Protein AF-A0A3D0Z547-F1 (afdb_monomer_lite)

Foldseek 3Di:
DDPDDPDPDPDQPKDKDKDQFDPVCQVVVQVVCVVVVVQWHWDDDPPPRGIIMIIGGPVSVVVVVVVCVVCVVVGHD

Radius of gyration: 15.97 Å; chains: 1; bounding box: 28×43×48 Å

Sequence (77 aa):
MIAPSPAPFSSPCLRVLYLRIAPSRFFWLKNILEGYDNLAVLSRDTVTAHGTLLRYPAEREREVFSLLTSISATLIS

Secondary structure (DSSP, 8-state):
-PPPPPPS-----EEEEEE---GGGHHHHHHHHHHTTT--EEEE-TTTSS-EEEEEEGGGHHHHHHHHHHHHHHH--

pLDDT: mean 84.25, std 13.88, range [51.0, 96.19]

Structure (mmCIF, N/CA/C/O backbone):
data_AF-A0A3D0Z547-F1
#
_entry.id   AF-A0A3D0Z547-F1
#
loop_
_atom_site.group_PDB
_atom_site.id
_atom_site.type_symbol
_atom_site.label_atom_id
_atom_site.label_alt_id
_atom_site.label_comp_id
_atom_site.label_asym_id
_atom_site.label_entity_id
_atom_site.label_seq_id
_atom_site.pdbx_PDB_ins_code
_atom_site.Cartn_x
_atom_site.Cartn_y
_atom_site.Cartn_z
_atom_site.occupan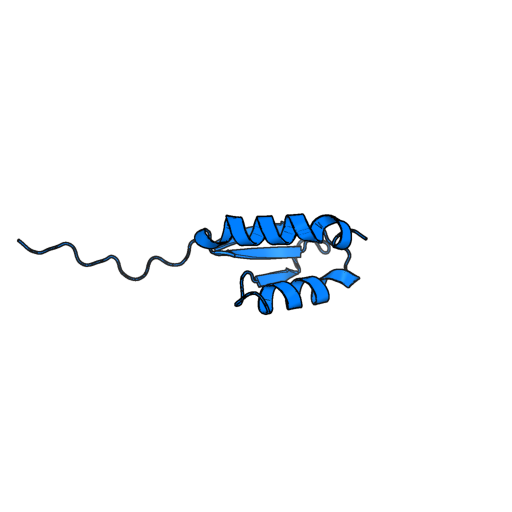cy
_atom_site.B_iso_or_equiv
_atom_site.auth_seq_id
_atom_site.auth_comp_id
_atom_site.auth_asym_id
_atom_site.auth_atom_id
_atom_site.pdbx_PDB_model_num
ATOM 1 N N . MET A 1 1 ? -12.579 32.418 35.589 1.00 51.78 1 MET A N 1
ATOM 2 C CA . MET A 1 1 ? -12.310 31.079 35.022 1.00 51.78 1 MET A CA 1
ATOM 3 C C . MET A 1 1 ? -12.263 31.226 33.516 1.00 51.78 1 MET A C 1
ATOM 5 O O . MET A 1 1 ? -13.279 31.575 32.936 1.00 51.78 1 MET A O 1
ATOM 9 N N . ILE A 1 2 ? -11.094 31.059 32.903 1.00 51.00 2 ILE A N 1
ATOM 10 C CA . ILE A 1 2 ? -10.949 31.048 31.443 1.00 51.00 2 ILE A CA 1
ATOM 11 C C . ILE A 1 2 ? -10.912 29.568 31.060 1.00 51.00 2 ILE A C 1
ATOM 13 O O . ILE A 1 2 ? -10.070 28.834 31.574 1.00 51.00 2 ILE A O 1
ATOM 17 N N . ALA A 1 3 ? -11.871 29.111 30.254 1.00 56.81 3 ALA A N 1
ATOM 18 C CA . ALA A 1 3 ? -11.849 27.754 29.715 1.00 56.81 3 ALA A CA 1
ATOM 19 C C . ALA A 1 3 ? -10.585 27.572 28.851 1.00 56.81 3 ALA A C 1
ATOM 21 O O . ALA A 1 3 ? -10.191 28.523 28.170 1.00 56.81 3 ALA A O 1
ATOM 22 N N . PRO A 1 4 ? -9.930 26.398 28.859 1.00 61.22 4 PRO A N 1
ATOM 23 C CA . PRO A 1 4 ? -8.804 26.170 27.968 1.00 61.22 4 PRO A CA 1
ATOM 24 C C . PRO A 1 4 ? -9.288 26.280 26.519 1.00 61.22 4 PRO A C 1
ATOM 26 O O . PRO A 1 4 ? -10.263 25.642 26.122 1.00 61.22 4 PRO A O 1
ATOM 29 N N . SER A 1 5 ? -8.611 27.127 25.746 1.00 60.75 5 SER A N 1
ATOM 30 C CA . SER A 1 5 ? -8.808 27.236 24.302 1.00 60.75 5 SER A CA 1
ATOM 31 C C . SER A 1 5 ? -8.609 25.848 23.674 1.00 60.75 5 SER A C 1
ATOM 33 O O . SER A 1 5 ? -7.618 25.195 24.017 1.00 60.75 5 SER A O 1
ATOM 35 N N . PRO A 1 6 ? -9.497 25.363 22.783 1.00 61.06 6 PRO A N 1
ATOM 36 C CA . PRO A 1 6 ? -9.242 24.120 22.064 1.00 61.06 6 PRO A CA 1
ATOM 37 C C . PRO A 1 6 ? -7.910 24.259 21.321 1.00 61.06 6 PRO A C 1
ATOM 39 O O . PRO A 1 6 ? -7.642 25.298 20.711 1.00 61.06 6 PRO A O 1
ATOM 42 N N . ALA A 1 7 ? -7.046 23.251 21.458 1.00 63.56 7 ALA A N 1
ATOM 43 C CA . ALA A 1 7 ? -5.705 23.258 20.889 1.00 63.56 7 ALA A CA 1
ATOM 44 C C . ALA A 1 7 ? -5.756 23.596 19.385 1.00 63.56 7 ALA A C 1
ATOM 46 O O . ALA A 1 7 ? -6.659 23.123 18.688 1.00 63.56 7 ALA A O 1
ATOM 47 N N . PRO A 1 8 ? -4.814 24.408 18.871 1.00 57.28 8 PRO A N 1
ATOM 48 C CA . PRO A 1 8 ? -4.770 24.748 17.457 1.00 57.28 8 PRO A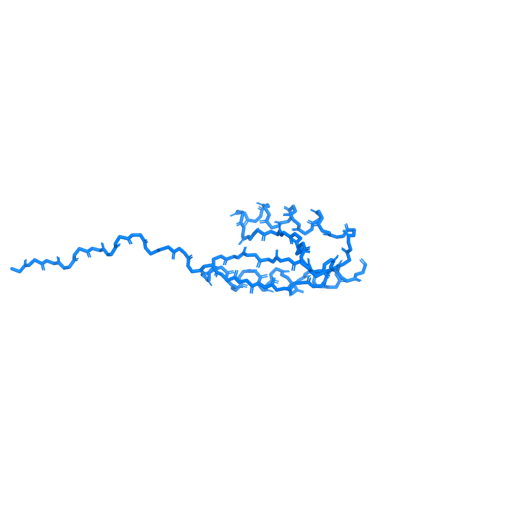 CA 1
ATOM 49 C C . PRO A 1 8 ? -4.538 23.456 16.673 1.00 57.28 8 PRO A C 1
ATOM 51 O O . PRO A 1 8 ? -3.535 22.792 16.904 1.00 57.28 8 PRO A O 1
ATOM 54 N N . PHE A 1 9 ? -5.505 23.090 15.824 1.00 57.00 9 PHE A N 1
ATOM 55 C CA . PHE A 1 9 ? -5.439 22.054 14.788 1.00 57.00 9 PHE A CA 1
ATOM 56 C C . PHE A 1 9 ? -4.372 20.984 15.046 1.00 57.00 9 PHE A C 1
ATOM 58 O O . PHE A 1 9 ? -3.237 21.118 14.590 1.00 57.00 9 PHE A O 1
ATOM 65 N N . SER A 1 10 ? -4.72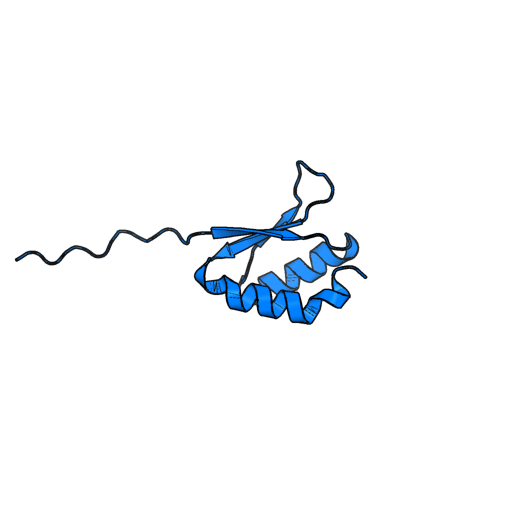0 19.925 15.784 1.00 55.84 10 SER A N 1
ATOM 66 C CA . SER A 1 10 ? -3.863 18.743 15.865 1.00 55.84 10 SER A CA 1
ATOM 67 C C . SER A 1 10 ? -3.560 18.284 14.441 1.00 55.84 10 SER A C 1
ATOM 69 O O . SER A 1 10 ? -4.448 17.780 13.756 1.00 55.84 10 SER A O 1
ATOM 71 N N . SER A 1 11 ? -2.331 18.516 13.973 1.00 57.62 11 SER A N 1
ATOM 72 C CA . SER A 1 11 ? -1.865 17.992 12.695 1.00 57.62 11 SER A CA 1
ATOM 73 C C . SER A 1 11 ? -2.190 16.500 12.667 1.00 57.62 11 SER A C 1
ATOM 75 O O . SER A 1 11 ? -1.836 15.814 13.634 1.00 57.62 11 SER A O 1
ATOM 77 N N . PRO A 1 12 ? -2.870 15.985 11.627 1.00 65.50 12 PRO A N 1
ATOM 78 C CA . PRO A 1 12 ? -3.206 14.573 11.584 1.00 65.50 12 PRO A CA 1
ATOM 79 C C . PRO A 1 12 ? -1.907 13.782 11.710 1.00 65.50 12 PRO A C 1
ATOM 81 O O . PRO A 1 12 ? -0.955 14.000 10.954 1.00 65.50 12 PRO A O 1
ATOM 84 N N . CYS A 1 13 ? -1.832 12.910 12.717 1.00 84.25 13 CYS A N 1
ATOM 85 C CA . CYS A 1 13 ? -0.684 12.035 12.891 1.00 84.25 13 CYS A CA 1
ATOM 86 C C . CYS A 1 13 ? -0.669 11.060 11.711 1.00 84.25 13 CYS A C 1
ATOM 88 O O . CYS A 1 13 ? -1.375 10.053 11.715 1.00 84.25 13 CYS A O 1
ATOM 90 N N . LEU A 1 14 ? 0.103 11.384 10.675 1.00 90.56 14 LEU A N 1
ATOM 91 C CA . LEU A 1 14 ? 0.244 10.528 9.506 1.00 90.56 14 LEU A CA 1
ATOM 92 C C . LEU A 1 14 ? 1.078 9.300 9.868 1.00 90.56 14 LEU A C 1
ATOM 94 O O . LEU A 1 14 ? 2.191 9.408 10.385 1.00 90.56 14 LEU A O 1
ATOM 98 N N . ARG A 1 15 ? 0.540 8.127 9.552 1.00 93.31 15 ARG A N 1
ATOM 99 C CA . ARG A 1 15 ? 1.239 6.849 9.619 1.00 93.31 15 ARG A CA 1
ATOM 100 C C . ARG A 1 15 ? 1.809 6.492 8.262 1.00 93.31 15 ARG A C 1
ATOM 102 O O . ARG A 1 15 ? 1.327 6.935 7.219 1.00 93.31 15 ARG A O 1
ATOM 109 N N . VAL A 1 16 ? 2.859 5.684 8.302 1.00 92.62 16 VAL A N 1
ATOM 110 C CA . VAL A 1 16 ? 3.606 5.246 7.131 1.00 92.62 16 VAL A CA 1
ATOM 111 C C . VAL A 1 16 ? 3.658 3.726 7.132 1.00 92.62 16 VAL A C 1
ATOM 113 O O . VAL A 1 16 ? 4.057 3.120 8.123 1.00 92.62 16 VAL A O 1
ATOM 116 N N . LEU A 1 17 ? 3.272 3.115 6.015 1.00 91.88 17 LEU A N 1
ATOM 117 C CA . LEU A 1 17 ? 3.334 1.677 5.794 1.00 91.88 17 LEU A CA 1
ATOM 118 C C . LEU A 1 17 ? 4.116 1.393 4.510 1.00 91.88 17 LEU A C 1
ATOM 120 O O . LEU A 1 17 ? 3.828 1.960 3.457 1.00 91.88 17 LEU A O 1
ATOM 124 N N . TYR A 1 18 ? 5.098 0.500 4.599 1.00 91.00 18 TYR A N 1
ATOM 125 C CA . TYR A 1 18 ? 5.832 0.009 3.438 1.00 91.00 18 TYR A CA 1
ATOM 126 C C . TYR A 1 18 ? 5.121 -1.217 2.875 1.00 91.00 18 TYR A C 1
ATOM 128 O O . TYR A 1 18 ? 4.905 -2.206 3.572 1.00 91.00 18 TYR A O 1
ATOM 136 N N . LEU A 1 19 ? 4.757 -1.138 1.602 1.00 89.31 19 LEU A N 1
ATOM 137 C CA . LEU A 1 19 ? 4.066 -2.175 0.860 1.00 89.31 19 LEU A CA 1
ATOM 138 C C . LEU A 1 19 ? 4.983 -2.755 -0.212 1.00 89.31 19 LEU A C 1
ATOM 140 O O . LEU A 1 19 ? 5.658 -2.033 -0.952 1.00 89.31 19 LEU A O 1
ATOM 144 N N . ARG A 1 20 ? 4.942 -4.081 -0.330 1.00 87.69 20 ARG A N 1
ATOM 145 C CA . ARG A 1 20 ? 5.515 -4.815 -1.454 1.00 87.69 20 ARG A CA 1
ATOM 146 C C . ARG A 1 20 ? 4.373 -5.249 -2.362 1.00 87.69 20 ARG A C 1
ATOM 148 O O . ARG A 1 20 ? 3.575 -6.097 -1.980 1.00 87.69 20 ARG A O 1
ATOM 155 N N . ILE A 1 21 ? 4.293 -4.644 -3.541 1.00 88.94 21 ILE A N 1
ATOM 156 C CA . ILE A 1 21 ? 3.259 -4.920 -4.544 1.00 88.94 21 ILE A CA 1
ATOM 157 C C . ILE A 1 21 ? 3.912 -5.166 -5.903 1.00 88.94 21 ILE A C 1
ATOM 159 O O . ILE A 1 21 ? 5.019 -4.683 -6.158 1.00 88.94 21 ILE A O 1
ATOM 163 N N . ALA A 1 22 ? 3.231 -5.891 -6.788 1.00 88.38 22 ALA A N 1
A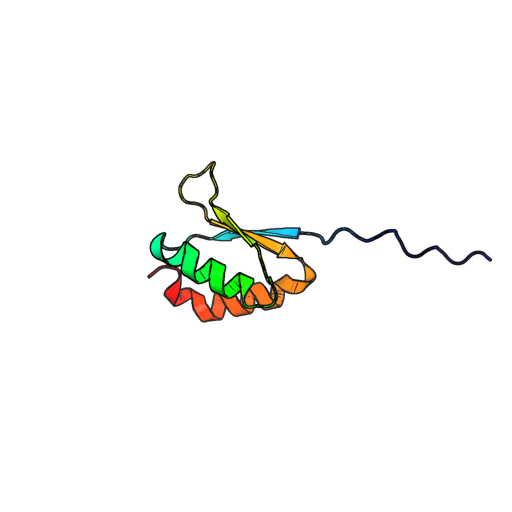TOM 164 C CA . ALA A 1 22 ? 3.655 -6.012 -8.175 1.00 88.38 22 ALA A CA 1
ATOM 165 C C . ALA A 1 22 ? 3.668 -4.614 -8.838 1.00 88.38 22 ALA A C 1
ATOM 167 O O . ALA A 1 22 ? 2.710 -3.853 -8.669 1.00 88.38 22 ALA A O 1
ATOM 168 N N . PRO A 1 23 ? 4.706 -4.242 -9.617 1.00 86.94 23 PRO A N 1
ATOM 169 C CA . PRO A 1 23 ? 4.804 -2.907 -10.217 1.00 86.94 23 PRO A CA 1
ATOM 170 C C . PRO A 1 23 ? 3.596 -2.525 -11.086 1.00 86.94 23 PRO A C 1
ATOM 172 O O . PRO A 1 23 ? 3.174 -1.367 -11.092 1.00 86.94 23 PRO A O 1
ATOM 175 N N . SER A 1 24 ? 2.999 -3.506 -11.771 1.00 90.06 24 SER A N 1
ATOM 176 C CA . SER A 1 24 ? 1.778 -3.358 -12.576 1.00 90.06 24 SER A CA 1
ATOM 177 C C . SER A 1 24 ? 0.546 -2.970 -11.748 1.00 90.06 24 SER A C 1
ATOM 179 O O . SER A 1 24 ? -0.388 -2.371 -12.279 1.00 90.06 24 SER A O 1
ATOM 181 N N . ARG A 1 25 ? 0.543 -3.255 -10.439 1.00 91.94 25 ARG A N 1
ATOM 182 C CA . ARG A 1 25 ? -0.560 -2.958 -9.513 1.00 91.94 25 ARG A CA 1
ATOM 183 C C . ARG A 1 25 ? -0.470 -1.575 -8.877 1.00 91.94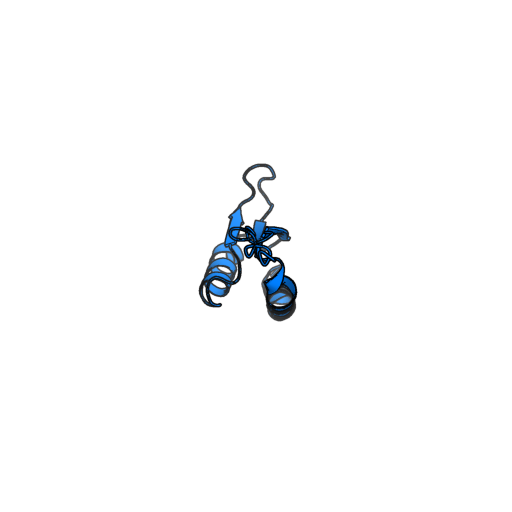 25 ARG A C 1
ATOM 185 O O . ARG A 1 25 ? -1.427 -1.165 -8.230 1.00 91.94 25 ARG A O 1
ATOM 192 N N . PHE A 1 26 ? 0.620 -0.830 -9.078 1.00 92.06 26 PHE A N 1
ATOM 193 C CA . PHE A 1 26 ? 0.813 0.478 -8.441 1.00 92.06 26 PHE A CA 1
ATOM 194 C C . PHE A 1 26 ? -0.311 1.468 -8.773 1.00 92.06 26 PHE A C 1
ATOM 196 O O . PHE A 1 26 ? -0.952 2.001 -7.872 1.00 92.06 26 PHE A O 1
ATOM 203 N N . PHE A 1 27 ? -0.579 1.696 -10.062 1.00 92.88 27 PHE A N 1
ATOM 204 C CA . PHE A 1 27 ? -1.628 2.632 -10.481 1.00 92.88 27 PHE A CA 1
ATOM 205 C C . PHE A 1 27 ? -3.024 2.134 -10.112 1.00 92.88 27 PHE A C 1
ATOM 207 O O . PHE A 1 27 ? -3.879 2.926 -9.735 1.00 92.88 27 PHE A O 1
ATOM 214 N N . TRP A 1 28 ? -3.234 0.818 -10.159 1.00 93.94 28 TRP A N 1
ATOM 215 C CA . TRP A 1 28 ? -4.488 0.206 -9.739 1.00 93.94 28 TRP A CA 1
ATOM 216 C C . TRP A 1 28 ? -4.780 0.471 -8.255 1.00 93.94 28 TRP A C 1
ATOM 218 O O . TRP A 1 28 ? -5.842 0.994 -7.929 1.00 93.94 28 TRP A O 1
ATOM 228 N N . LEU A 1 29 ? -3.819 0.192 -7.366 1.00 94.31 29 LEU A N 1
ATOM 229 C CA . LEU A 1 29 ? -3.971 0.449 -5.934 1.00 94.31 29 LEU A CA 1
ATOM 230 C C . LEU A 1 29 ? -4.116 1.948 -5.649 1.00 94.31 29 LEU A C 1
ATOM 232 O O . LEU A 1 29 ? -4.957 2.332 -4.843 1.00 94.31 29 LEU A O 1
ATOM 236 N N . LYS A 1 30 ? -3.334 2.796 -6.329 1.00 94.38 30 LYS A N 1
ATOM 237 C CA . LYS A 1 30 ? -3.429 4.254 -6.192 1.00 94.38 30 LYS A CA 1
ATOM 238 C C . LYS A 1 30 ? -4.851 4.753 -6.477 1.00 94.38 30 LYS A C 1
ATOM 240 O O . LYS A 1 30 ? -5.414 5.452 -5.644 1.00 94.38 30 LYS A O 1
ATOM 245 N N . ASN A 1 31 ? -5.444 4.326 -7.592 1.00 93.94 31 ASN A N 1
ATOM 246 C CA . ASN A 1 31 ? -6.794 4.739 -7.979 1.00 93.94 31 ASN A CA 1
ATOM 247 C C . ASN A 1 31 ? -7.857 4.295 -6.965 1.00 93.94 31 ASN A C 1
ATOM 249 O O . ASN A 1 31 ? -8.800 5.035 -6.703 1.00 93.94 31 ASN A O 1
ATOM 253 N N . ILE A 1 32 ? -7.713 3.100 -6.384 1.00 94.19 32 ILE A N 1
ATOM 254 C CA . ILE A 1 32 ? -8.626 2.632 -5.334 1.00 94.19 32 ILE A CA 1
ATOM 255 C C . ILE A 1 32 ? -8.523 3.546 -4.114 1.00 94.19 32 ILE A C 1
ATOM 257 O O . ILE A 1 32 ? -9.538 4.035 -3.637 1.00 94.19 32 ILE A O 1
ATOM 261 N N . LEU A 1 33 ? -7.315 3.816 -3.623 1.00 94.25 33 LEU A N 1
ATOM 262 C CA . LEU A 1 33 ? -7.121 4.637 -2.425 1.00 94.25 33 LEU A CA 1
ATOM 263 C C . LEU A 1 33 ? -7.633 6.074 -2.602 1.00 94.25 33 LEU A C 1
ATOM 265 O O . LEU A 1 33 ? -8.226 6.624 -1.678 1.00 94.25 33 LEU A O 1
ATOM 269 N N . GLU A 1 34 ? -7.452 6.657 -3.789 1.00 91.69 34 GLU A N 1
ATOM 270 C CA . GLU A 1 34 ? -7.985 7.984 -4.132 1.00 91.69 34 GLU A CA 1
ATOM 271 C C . GLU A 1 34 ? -9.522 7.972 -4.231 1.00 91.69 34 GLU A C 1
ATOM 273 O O . GLU A 1 34 ? -10.177 8.905 -3.769 1.00 91.69 34 GLU A O 1
ATOM 278 N N . GLY A 1 35 ? -10.113 6.888 -4.748 1.00 91.00 35 GLY A N 1
ATOM 279 C CA . GLY A 1 35 ? -11.566 6.713 -4.829 1.00 91.00 35 GLY A CA 1
ATOM 280 C C . GLY A 1 35 ? -12.263 6.510 -3.478 1.00 91.00 35 GLY A C 1
ATOM 281 O O . GLY A 1 35 ? -13.449 6.811 -3.354 1.00 91.00 35 GLY A O 1
ATOM 282 N N . TYR A 1 36 ? -11.544 6.045 -2.453 1.00 90.25 36 TYR A N 1
ATOM 283 C CA . TYR A 1 36 ? -12.046 5.904 -1.081 1.00 90.25 36 TYR A CA 1
ATOM 284 C C . TYR A 1 36 ? -11.884 7.216 -0.293 1.00 90.25 36 TYR A C 1
ATOM 286 O O . TYR A 1 36 ? -11.222 7.240 0.737 1.00 90.25 36 TYR A O 1
ATOM 294 N N . ASP A 1 37 ? -12.447 8.325 -0.780 1.00 90.50 37 ASP A N 1
ATOM 295 C CA . ASP A 1 37 ? -12.369 9.638 -0.103 1.00 90.50 37 ASP A CA 1
ATOM 296 C C . ASP A 1 37 ? -10.920 10.058 0.242 1.00 90.50 37 ASP A C 1
ATOM 298 O O . ASP A 1 37 ? -10.638 10.600 1.308 1.00 90.50 37 ASP A O 1
ATOM 302 N N . ASN A 1 38 ? -9.965 9.766 -0.652 1.00 88.06 38 ASN A N 1
ATOM 303 C CA . ASN A 1 38 ? -8.528 9.960 -0.410 1.00 88.06 38 ASN A CA 1
ATOM 304 C C . ASN A 1 38 ? -8.006 9.265 0.867 1.00 88.06 38 ASN A C 1
ATOM 306 O O . ASN A 1 38 ? -7.185 9.826 1.597 1.00 88.06 38 ASN A O 1
ATOM 310 N N . LEU A 1 39 ? -8.448 8.025 1.114 1.00 92.69 39 LEU A N 1
ATOM 311 C CA . LEU A 1 39 ? -8.125 7.218 2.298 1.00 92.69 39 LEU A CA 1
ATOM 312 C C . LEU A 1 39 ? -6.628 7.195 2.640 1.00 92.69 39 LEU A C 1
ATOM 314 O O . LEU A 1 39 ? -6.246 7.187 3.812 1.00 92.69 39 LEU A O 1
ATOM 318 N N . ALA A 1 40 ? -5.778 7.142 1.614 1.00 94.00 40 ALA A N 1
ATOM 319 C CA . ALA A 1 40 ? -4.334 7.143 1.767 1.00 94.00 40 ALA A CA 1
ATOM 320 C C . ALA A 1 40 ? -3.626 7.638 0.500 1.00 94.00 40 ALA A C 1
ATOM 322 O O . ALA A 1 40 ? -4.144 7.539 -0.611 1.00 94.00 40 ALA A O 1
ATOM 323 N N . VAL A 1 41 ? -2.383 8.088 0.662 1.00 93.25 41 VAL A N 1
ATOM 324 C CA . VAL A 1 41 ? -1.495 8.485 -0.435 1.00 93.25 41 VAL A CA 1
ATOM 325 C C . VAL A 1 41 ? -0.486 7.376 -0.704 1.00 93.25 41 VAL A C 1
ATOM 327 O O . VAL A 1 41 ? 0.320 7.032 0.164 1.00 93.25 41 VAL A O 1
ATOM 330 N N . LEU A 1 42 ? -0.496 6.854 -1.931 1.00 94.44 42 LEU A N 1
ATOM 331 C CA . LEU A 1 42 ? 0.490 5.893 -2.420 1.00 94.44 42 LEU A CA 1
ATOM 332 C C . LEU A 1 42 ? 1.635 6.618 -3.141 1.00 94.44 42 LEU A C 1
ATOM 334 O O . LEU A 1 42 ? 1.416 7.465 -4.006 1.00 94.44 42 LEU A O 1
ATOM 338 N N . SER A 1 43 ? 2.878 6.285 -2.815 1.00 91.00 43 SER A N 1
ATOM 339 C CA . SER A 1 43 ? 4.088 6.853 -3.419 1.00 91.00 43 SER A C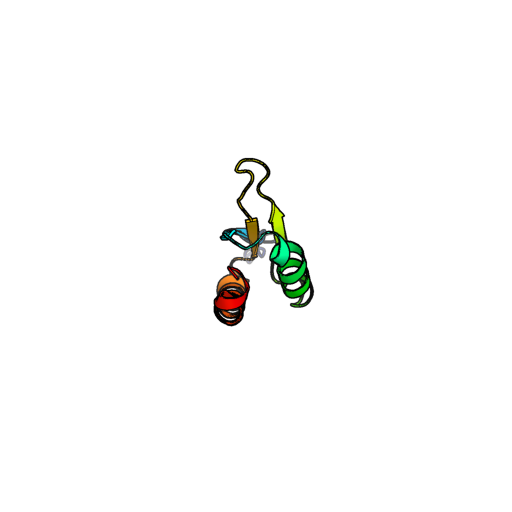A 1
ATOM 340 C C . SER A 1 43 ? 5.111 5.756 -3.691 1.00 91.00 43 SER A C 1
ATOM 342 O O . SER A 1 43 ? 5.099 4.715 -3.039 1.00 91.00 43 SER A O 1
ATOM 344 N N . ARG A 1 44 ? 6.023 5.973 -4.640 1.00 87.94 44 ARG A N 1
ATOM 345 C CA . ARG A 1 44 ? 7.196 5.100 -4.784 1.00 87.94 44 ARG A CA 1
ATOM 346 C C . ARG A 1 44 ? 8.265 5.531 -3.791 1.00 87.94 44 ARG A C 1
ATOM 348 O O . ARG A 1 44 ? 8.491 6.728 -3.621 1.00 87.94 44 ARG A O 1
ATOM 355 N N . ASP A 1 45 ? 8.915 4.563 -3.165 1.00 82.06 45 ASP A N 1
ATOM 356 C CA . ASP A 1 45 ? 10.160 4.805 -2.458 1.00 82.06 45 ASP A CA 1
ATOM 357 C C . ASP A 1 45 ? 11.282 4.969 -3.490 1.00 82.06 45 ASP A C 1
ATOM 359 O O . ASP A 1 45 ? 11.644 4.032 -4.206 1.00 82.06 45 ASP A O 1
ATOM 363 N N . THR A 1 46 ? 11.810 6.185 -3.593 1.00 69.56 46 THR A N 1
ATOM 364 C CA . THR A 1 46 ? 12.920 6.516 -4.490 1.00 69.56 46 THR A CA 1
ATOM 365 C C . THR A 1 46 ? 14.273 6.057 -3.948 1.00 69.56 46 THR A C 1
ATOM 367 O O . THR A 1 46 ? 15.247 6.082 -4.691 1.00 69.56 46 THR A O 1
ATOM 370 N N . VAL A 1 47 ? 14.350 5.646 -2.676 1.00 70.06 47 VAL A N 1
ATOM 371 C CA . VAL A 1 47 ? 15.592 5.236 -2.004 1.00 70.06 47 VAL A CA 1
ATOM 372 C C . VAL A 1 47 ? 15.860 3.746 -2.198 1.00 70.06 47 VAL A C 1
ATOM 374 O O . VAL A 1 47 ? 16.991 3.355 -2.465 1.00 70.06 47 VAL A O 1
ATOM 377 N N . THR A 1 48 ? 14.830 2.901 -2.099 1.00 63.06 48 THR A N 1
ATOM 378 C CA . THR A 1 48 ? 14.995 1.434 -2.120 1.00 63.06 48 THR A CA 1
ATOM 379 C C . THR A 1 48 ? 14.632 0.771 -3.454 1.00 63.06 48 THR A C 1
ATOM 381 O O . THR A 1 48 ? 14.679 -0.454 -3.552 1.00 63.06 48 THR A O 1
ATOM 384 N N . ALA A 1 49 ? 14.283 1.554 -4.487 1.00 60.62 49 ALA A N 1
ATOM 385 C CA . ALA A 1 49 ? 13.926 1.146 -5.861 1.00 60.62 49 ALA A CA 1
ATOM 386 C C . ALA A 1 49 ? 12.752 0.147 -6.013 1.00 60.62 49 ALA A C 1
ATOM 388 O O . ALA A 1 49 ? 12.211 -0.012 -7.108 1.00 60.62 49 ALA A O 1
ATOM 389 N N . HIS A 1 50 ? 12.309 -0.487 -4.927 1.00 60.03 50 HIS A N 1
ATOM 390 C CA . HIS A 1 50 ? 11.293 -1.540 -4.919 1.00 60.03 50 HIS A CA 1
ATOM 391 C C . HIS A 1 50 ? 10.229 -1.356 -3.825 1.00 60.03 50 HIS A C 1
ATOM 393 O O . HIS A 1 50 ? 9.306 -2.165 -3.729 1.00 60.03 50 HIS A O 1
ATOM 399 N N . GLY A 1 51 ? 10.330 -0.304 -3.007 1.00 73.75 51 GLY A N 1
ATOM 400 C CA . GLY A 1 51 ? 9.356 -0.001 -1.963 1.00 73.75 51 GLY A CA 1
ATOM 401 C C . GLY A 1 51 ? 8.175 0.809 -2.493 1.00 73.75 51 GLY A C 1
ATOM 402 O O . GLY A 1 51 ? 8.352 1.808 -3.190 1.00 73.75 51 GLY A O 1
ATOM 403 N N . THR A 1 52 ? 6.953 0.411 -2.143 1.00 88.25 52 THR A N 1
ATOM 404 C CA . THR A 1 52 ? 5.785 1.291 -2.242 1.00 88.25 52 THR A CA 1
ATOM 405 C C . THR A 1 52 ? 5.476 1.840 -0.855 1.00 88.25 52 THR A C 1
ATOM 407 O O . THR A 1 52 ? 5.399 1.095 0.113 1.00 88.25 52 THR A O 1
ATOM 410 N N . LEU A 1 53 ? 5.327 3.151 -0.750 1.00 92.62 53 LEU A N 1
ATOM 411 C CA . LEU A 1 53 ? 5.083 3.881 0.486 1.00 92.62 53 LEU A CA 1
ATOM 412 C C . LEU A 1 53 ? 3.615 4.293 0.539 1.00 92.62 53 LEU A C 1
ATOM 414 O O . LEU A 1 53 ? 3.140 5.000 -0.347 1.00 92.62 53 LEU A O 1
ATOM 418 N N . LEU A 1 54 ? 2.910 3.868 1.581 1.00 93.75 54 LEU A N 1
ATOM 419 C CA . LEU A 1 54 ? 1.536 4.261 1.858 1.00 93.75 54 LEU A CA 1
ATOM 420 C C . LEU A 1 54 ? 1.511 5.194 3.067 1.00 93.75 54 LEU A C 1
ATOM 422 O O . LEU A 1 54 ? 2.015 4.840 4.132 1.00 93.75 54 LEU A O 1
ATOM 426 N N . ARG A 1 55 ? 0.913 6.376 2.912 1.00 94.31 55 ARG A N 1
ATOM 427 C CA . ARG A 1 55 ? 0.717 7.340 4.001 1.00 94.31 55 ARG A CA 1
ATOM 428 C C . ARG A 1 55 ? -0.765 7.548 4.256 1.00 94.31 55 ARG A C 1
ATOM 430 O O . ARG A 1 55 ? -1.503 7.775 3.304 1.00 94.31 55 ARG A O 1
ATOM 437 N N . TYR A 1 56 ? -1.190 7.495 5.511 1.00 94.56 56 TYR A N 1
ATOM 438 C CA . TYR A 1 56 ? -2.599 7.646 5.882 1.00 94.56 56 TYR A CA 1
ATOM 439 C C . TYR A 1 56 ? -2.753 8.291 7.267 1.00 94.56 56 TYR A C 1
ATOM 441 O O . TYR A 1 56 ? -1.845 8.166 8.092 1.00 94.56 56 TYR A O 1
ATOM 449 N N . PRO A 1 57 ? -3.873 8.977 7.550 1.00 93.75 57 PRO A N 1
ATOM 450 C CA . PRO A 1 57 ? -4.176 9.483 8.890 1.00 93.75 57 PRO A CA 1
ATOM 451 C C . PRO A 1 57 ? -4.360 8.332 9.888 1.00 93.75 57 PRO A C 1
ATOM 453 O O . PRO A 1 57 ? -5.009 7.338 9.562 1.00 93.75 57 PRO A O 1
ATOM 456 N N . ALA A 1 58 ? -3.807 8.438 11.100 1.00 92.88 58 ALA A N 1
ATOM 457 C CA . ALA A 1 58 ? -3.883 7.378 12.112 1.00 92.88 58 ALA A CA 1
ATOM 458 C C . ALA A 1 58 ? -5.323 6.925 12.420 1.00 92.88 58 ALA A C 1
ATOM 460 O O . ALA A 1 58 ? -5.567 5.744 12.649 1.00 92.88 58 ALA A O 1
ATOM 461 N N . GLU A 1 59 ? -6.283 7.843 12.379 1.00 92.81 59 GLU A N 1
ATOM 462 C CA . GLU A 1 59 ? -7.708 7.588 12.583 1.00 92.81 59 GLU A CA 1
ATOM 463 C C . GLU A 1 59 ? -8.328 6.677 11.508 1.00 92.81 59 GLU A C 1
ATOM 465 O O . GLU A 1 59 ? -9.304 5.980 11.783 1.00 92.81 59 GLU A O 1
ATOM 470 N N . ARG A 1 60 ? -7.733 6.623 10.309 1.00 93.88 60 ARG A N 1
ATOM 471 C CA . ARG A 1 60 ? -8.171 5.787 9.180 1.00 93.88 60 ARG A CA 1
ATOM 472 C C . ARG A 1 60 ? -7.477 4.422 9.132 1.00 93.88 60 ARG A C 1
ATOM 474 O O . ARG A 1 60 ? -7.729 3.645 8.214 1.00 93.88 60 ARG A O 1
ATOM 481 N N . GLU A 1 61 ? -6.621 4.091 10.105 1.00 94.19 61 GLU A N 1
ATOM 482 C CA . GLU A 1 61 ? -5.817 2.856 10.105 1.00 94.19 61 GLU A CA 1
ATOM 483 C C . GLU A 1 61 ? -6.671 1.600 9.884 1.00 94.19 61 GLU A C 1
ATOM 485 O O . GLU A 1 61 ? -6.364 0.771 9.028 1.00 94.19 61 GLU A O 1
ATOM 490 N N . ARG A 1 62 ? -7.795 1.484 10.595 1.00 95.44 62 ARG A N 1
ATOM 491 C CA . ARG A 1 62 ? -8.686 0.323 10.474 1.00 95.44 62 ARG A CA 1
ATOM 492 C C . ARG A 1 62 ? -9.254 0.169 9.061 1.00 95.44 62 ARG A C 1
ATOM 494 O O . ARG A 1 62 ? -9.314 -0.948 8.553 1.00 95.44 62 ARG A O 1
ATOM 501 N N . GLU A 1 63 ? -9.669 1.267 8.437 1.00 95.94 63 GLU A N 1
ATOM 502 C CA . GLU A 1 63 ? -10.220 1.271 7.078 1.00 95.94 63 GLU A CA 1
ATOM 503 C C . GLU A 1 63 ? -9.147 0.887 6.054 1.00 95.94 63 GLU A C 1
ATOM 505 O O . GLU A 1 63 ? -9.382 0.023 5.208 1.00 95.94 63 GLU A O 1
ATOM 510 N N . VAL A 1 64 ? -7.939 1.443 6.197 1.00 95.69 64 VAL A N 1
ATOM 511 C CA . VAL A 1 64 ? -6.776 1.109 5.364 1.00 95.69 64 VAL A CA 1
ATOM 512 C C . VAL A 1 64 ? -6.451 -0.381 5.442 1.00 95.69 64 VAL A C 1
ATOM 514 O O . VAL A 1 64 ? -6.369 -1.048 4.412 1.00 95.69 64 VAL A O 1
ATOM 517 N N . PHE A 1 65 ? -6.291 -0.932 6.648 1.00 95.88 65 PHE A N 1
ATOM 518 C CA . PHE A 1 65 ? -5.949 -2.345 6.818 1.00 95.88 65 PHE A CA 1
ATOM 519 C C . PHE A 1 65 ? -7.074 -3.280 6.373 1.00 95.88 65 PHE A C 1
ATOM 521 O O . PHE A 1 65 ? -6.786 -4.330 5.799 1.00 95.88 65 PHE A O 1
ATOM 528 N N . SER A 1 66 ? -8.338 -2.905 6.579 1.00 96.19 66 SER A N 1
ATOM 529 C CA . SER A 1 66 ? -9.485 -3.667 6.077 1.00 96.19 66 SER A CA 1
ATOM 530 C C . SER A 1 66 ? -9.458 -3.758 4.548 1.00 96.19 66 SER A C 1
ATOM 532 O O . SER A 1 66 ? -9.492 -4.857 3.986 1.00 96.19 66 SER A O 1
ATOM 534 N N . LEU A 1 67 ? -9.281 -2.616 3.872 1.00 95.25 67 LEU A N 1
ATOM 535 C CA . LEU A 1 67 ? -9.172 -2.554 2.418 1.00 95.25 67 LEU A CA 1
ATOM 536 C C . LEU A 1 67 ? -7.991 -3.392 1.919 1.00 95.25 67 LEU A C 1
ATOM 538 O O . LEU A 1 67 ? -8.190 -4.286 1.098 1.00 95.25 67 LEU A O 1
ATOM 542 N N . LEU A 1 68 ? -6.783 -3.153 2.441 1.00 94.56 68 LEU A N 1
ATOM 543 C CA . LEU A 1 68 ? -5.573 -3.878 2.039 1.00 94.56 68 LEU A CA 1
ATOM 544 C C . LEU A 1 68 ? -5.712 -5.390 2.239 1.00 94.56 68 LEU A C 1
ATOM 546 O O . LEU A 1 68 ? -5.288 -6.156 1.376 1.00 94.56 68 LEU A O 1
ATOM 550 N N . THR A 1 69 ? -6.336 -5.822 3.337 1.00 94.81 69 THR A N 1
ATOM 551 C CA . THR A 1 69 ? -6.598 -7.243 3.603 1.00 94.81 69 THR A CA 1
ATOM 552 C C . THR A 1 69 ? -7.517 -7.833 2.537 1.00 94.81 69 THR A C 1
ATOM 554 O O . THR A 1 69 ? -7.190 -8.876 1.969 1.00 94.81 69 THR A O 1
ATOM 557 N N . SER A 1 70 ? -8.609 -7.137 2.199 1.00 95.31 70 SER A N 1
ATOM 558 C CA . SER A 1 70 ? -9.586 -7.592 1.198 1.00 95.31 70 SER A CA 1
ATOM 559 C C . SER A 1 70 ? -9.008 -7.741 -0.216 1.00 95.31 70 SER A C 1
ATOM 561 O O . SER A 1 70 ? -9.471 -8.583 -0.980 1.00 95.31 70 SER A O 1
ATOM 563 N N . ILE A 1 71 ? -7.971 -6.966 -0.554 1.00 93.12 71 ILE A N 1
ATOM 564 C CA . ILE A 1 71 ? -7.337 -6.973 -1.883 1.00 93.12 71 ILE A CA 1
ATOM 565 C C . ILE A 1 71 ? -5.944 -7.613 -1.908 1.00 93.12 71 ILE A C 1
ATOM 567 O O . ILE A 1 71 ? -5.303 -7.636 -2.958 1.00 93.12 71 ILE A O 1
ATOM 571 N N . SER A 1 72 ? -5.466 -8.127 -0.774 1.00 91.56 72 SER A N 1
ATOM 572 C CA . SER A 1 72 ? -4.084 -8.591 -0.581 1.00 91.56 72 SER A CA 1
ATOM 573 C C . SER A 1 72 ? -3.627 -9.620 -1.623 1.00 91.56 72 SER A C 1
ATOM 575 O O . SER A 1 72 ? -2.526 -9.498 -2.161 1.00 91.56 72 SER A O 1
ATOM 577 N N . ALA A 1 73 ? -4.494 -10.570 -1.985 1.00 90.31 73 ALA A N 1
ATOM 578 C CA . ALA A 1 73 ? -4.217 -11.586 -3.004 1.00 90.31 73 ALA A CA 1
ATOM 579 C C . ALA A 1 73 ? -3.923 -10.990 -4.396 1.00 90.31 73 ALA A C 1
ATOM 581 O O . ALA A 1 73 ? -3.135 -11.543 -5.159 1.00 90.31 73 ALA A O 1
ATOM 582 N N . THR A 1 74 ? -4.505 -9.833 -4.714 1.00 90.25 74 THR A N 1
ATOM 583 C CA . THR A 1 74 ? -4.346 -9.146 -6.006 1.00 90.25 74 THR A CA 1
ATOM 584 C C . THR A 1 74 ? -3.102 -8.253 -6.042 1.00 90.25 74 THR A C 1
ATOM 586 O O . THR A 1 74 ? -2.659 -7.855 -7.116 1.00 90.25 74 THR A O 1
ATOM 589 N N . LEU A 1 75 ? -2.522 -7.917 -4.883 1.00 85.94 75 LEU A N 1
ATOM 590 C CA . LEU A 1 75 ? -1.397 -6.980 -4.788 1.00 85.94 75 LEU A CA 1
ATOM 591 C C . LEU A 1 75 ? -0.049 -7.598 -5.164 1.00 85.94 75 LEU A C 1
ATOM 593 O O . LEU A 1 75 ? 0.833 -6.883 -5.639 1.00 85.94 75 LEU A O 1
ATOM 597 N N . ILE A 1 76 ? 0.111 -8.902 -4.947 1.00 83.00 76 ILE A N 1
ATOM 598 C CA . ILE A 1 76 ? 1.358 -9.639 -5.202 1.00 83.00 76 ILE A CA 1
ATOM 599 C C . ILE A 1 76 ? 1.333 -10.446 -6.507 1.00 83.00 76 ILE A C 1
ATOM 601 O O . ILE A 1 76 ? 2.368 -10.991 -6.886 1.00 83.00 76 ILE A O 1
ATOM 605 N N . SER A 1 77 ? 0.172 -10.519 -7.170 1.00 63.06 77 SER A N 1
ATOM 606 C CA . SER A 1 77 ? -0.080 -11.362 -8.343 1.00 63.06 77 SER A CA 1
ATOM 607 C C . SER A 1 77 ? -0.082 -10.615 -9.671 1.00 63.06 77 SER A C 1
ATOM 609 O O . SER A 1 77 ? -0.540 -9.443 -9.748 1.00 63.06 77 SER A O 1
#